Protein AF-A0A533WQE1-F1 (afdb_monomer_lite)

Foldseek 3Di:
DPDDDDPDPVSLVVQAADQAWDWDQDPNATAIGDDDDPVVVVVVCVFCPPHDWDKDWDWDWDDDPPWIKIWIWIDTPPTPDIDIHIHGCVVPVVSVVSVVVVPD

Radius of gyration: 14.59 Å; chains: 1; bounding box: 33×28×40 Å

Structure (mmCIF, N/CA/C/O backbone):
data_AF-A0A533WQE1-F1
#
_entry.id   AF-A0A533WQE1-F1
#
loop_
_atom_site.group_PDB
_atom_site.id
_atom_site.type_symbol
_atom_site.label_atom_id
_atom_site.label_alt_id
_atom_site.label_comp_id
_atom_site.label_asym_id
_atom_site.label_entity_id
_atom_site.label_seq_id
_atom_site.pdbx_PDB_ins_code
_atom_site.Cartn_x
_atom_site.Cartn_y
_atom_site.Cartn_z
_atom_site.occupancy
_atom_site.B_iso_or_equiv
_atom_site.auth_seq_id
_atom_site.auth_comp_id
_atom_site.auth_asym_id
_atom_site.auth_atom_id
_atom_site.pdbx_PDB_model_num
ATOM 1 N N . MET A 1 1 ? -14.214 0.202 -7.098 1.00 54.84 1 MET A N 1
ATOM 2 C CA . MET A 1 1 ? -12.887 0.679 -7.527 1.00 54.84 1 MET A CA 1
ATOM 3 C C . MET A 1 1 ? -12.844 0.948 -9.029 1.00 54.84 1 MET A C 1
ATOM 5 O O . MET A 1 1 ? -12.926 0.006 -9.814 1.00 54.84 1 MET A O 1
ATOM 9 N N . PRO A 1 2 ? -12.791 2.222 -9.460 1.00 53.62 2 PRO A N 1
ATOM 10 C CA . PRO A 1 2 ? -12.492 2.542 -10.851 1.00 53.62 2 PRO A CA 1
ATOM 11 C C . PRO A 1 2 ? -11.062 2.087 -11.165 1.00 53.62 2 PRO A C 1
ATOM 13 O O . PRO A 1 2 ? -10.135 2.417 -10.426 1.00 53.62 2 PRO A O 1
ATOM 16 N N . LYS A 1 3 ? -10.882 1.322 -12.248 1.00 60.09 3 LYS A N 1
ATOM 17 C CA . LYS A 1 3 ? -9.549 0.947 -12.734 1.00 60.09 3 LYS A CA 1
ATOM 18 C C . LYS A 1 3 ? -8.749 2.221 -13.006 1.00 60.09 3 LYS A C 1
ATOM 20 O O . LYS A 1 3 ? -9.199 3.073 -13.774 1.00 60.09 3 LYS A O 1
ATOM 25 N N . ARG A 1 4 ? -7.585 2.357 -12.369 1.00 73.00 4 ARG A N 1
ATOM 26 C CA . ARG A 1 4 ? -6.639 3.429 -12.681 1.00 73.00 4 ARG A CA 1
ATOM 27 C C . ARG A 1 4 ? -6.004 3.095 -14.022 1.00 73.00 4 ARG A C 1
ATOM 29 O O . ARG A 1 4 ? -5.254 2.133 -14.132 1.00 73.00 4 ARG A O 1
ATOM 36 N N . ASN A 1 5 ? -6.363 3.857 -15.045 1.00 77.50 5 ASN A N 1
ATOM 37 C CA . ASN A 1 5 ? -5.759 3.731 -16.360 1.00 77.50 5 ASN A CA 1
ATOM 38 C C . ASN A 1 5 ? -4.662 4.782 -16.460 1.00 77.50 5 ASN A C 1
ATOM 40 O O . ASN A 1 5 ? -4.952 5.971 -16.362 1.00 77.50 5 ASN A O 1
ATOM 44 N N . PHE A 1 6 ? -3.430 4.331 -16.651 1.00 83.38 6 PHE A N 1
ATOM 45 C CA . PHE A 1 6 ? -2.303 5.201 -16.952 1.00 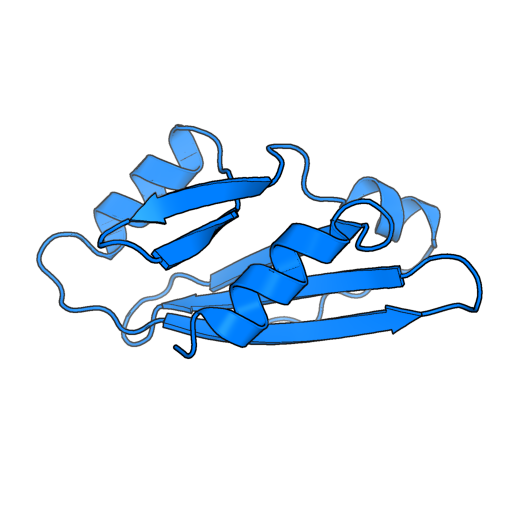83.38 6 PHE A CA 1
ATOM 46 C C . PHE A 1 6 ? -2.009 5.079 -18.439 1.00 83.38 6 PHE A C 1
ATOM 48 O O . PHE A 1 6 ? -1.885 3.970 -18.960 1.00 83.38 6 PHE A O 1
ATOM 55 N N . SER A 1 7 ? -1.931 6.211 -19.125 1.00 85.75 7 SER A N 1
ATOM 56 C CA . SER A 1 7 ? -1.716 6.246 -20.573 1.00 85.75 7 SER A CA 1
ATOM 57 C C . SER A 1 7 ? -0.229 6.273 -20.925 1.00 85.75 7 SER A C 1
ATOM 59 O O . SER A 1 7 ? 0.142 5.925 -22.045 1.00 85.75 7 SER A O 1
ATOM 61 N N . THR A 1 8 ? 0.631 6.677 -19.981 1.00 87.50 8 THR A N 1
ATOM 62 C CA . THR A 1 8 ? 2.091 6.719 -20.149 1.00 87.50 8 THR A CA 1
ATOM 63 C C . THR A 1 8 ? 2.829 6.247 -18.893 1.00 87.50 8 THR A C 1
ATOM 65 O O . THR A 1 8 ? 2.305 6.296 -17.779 1.00 87.50 8 THR A O 1
ATOM 68 N N . LEU A 1 9 ? 4.089 5.828 -19.064 1.00 85.19 9 LEU A N 1
ATOM 69 C CA . LEU A 1 9 ? 4.977 5.477 -17.949 1.00 85.19 9 LEU A CA 1
ATOM 70 C C . LEU A 1 9 ? 5.269 6.680 -17.037 1.00 85.19 9 LEU A C 1
ATOM 72 O O . LEU A 1 9 ? 5.402 6.520 -15.827 1.00 85.19 9 LEU A O 1
ATOM 76 N N . GLU A 1 10 ? 5.354 7.889 -17.597 1.00 88.25 10 GLU A N 1
ATOM 77 C CA . GLU A 1 10 ? 5.539 9.111 -16.807 1.00 88.25 10 GLU A CA 1
ATOM 78 C C . GLU A 1 10 ? 4.334 9.381 -15.907 1.00 88.25 10 GLU A C 1
ATOM 80 O O . GLU A 1 10 ? 4.506 9.677 -14.726 1.00 88.25 10 GLU A O 1
ATOM 85 N N . GLU A 1 11 ? 3.116 9.220 -16.432 1.00 87.88 11 GLU A N 1
ATOM 86 C CA . GLU A 1 11 ? 1.885 9.340 -15.651 1.00 87.88 11 GLU A CA 1
ATOM 87 C C . GLU A 1 11 ? 1.844 8.290 -14.535 1.00 87.88 11 GLU A C 1
ATOM 89 O O . GLU A 1 11 ? 1.524 8.609 -13.388 1.00 87.88 11 GLU A O 1
ATOM 94 N N . PHE A 1 12 ? 2.233 7.056 -14.855 1.00 89.12 12 PHE A N 1
ATOM 95 C CA . PHE A 1 12 ? 2.341 5.961 -13.899 1.00 89.12 12 PHE A CA 1
ATOM 96 C C . PHE A 1 12 ? 3.325 6.296 -12.763 1.00 89.12 12 PHE A C 1
ATOM 98 O O . PHE A 1 12 ? 2.964 6.259 -11.586 1.00 89.12 12 PHE A O 1
ATOM 105 N N . LYS A 1 13 ? 4.549 6.728 -13.095 1.00 89.88 13 LYS A N 1
ATOM 106 C CA . LYS A 1 13 ? 5.588 7.100 -12.117 1.00 89.88 13 LYS A CA 1
ATOM 107 C C . LYS A 1 13 ? 5.227 8.361 -11.318 1.00 89.88 13 LYS A C 1
ATOM 109 O O . LYS A 1 13 ? 5.509 8.430 -10.123 1.00 89.88 13 LYS A O 1
ATOM 114 N N . ALA A 1 14 ? 4.547 9.340 -11.917 1.00 92.06 14 ALA A N 1
ATOM 115 C CA . ALA A 1 14 ? 4.078 10.545 -11.220 1.00 92.06 14 ALA A CA 1
ATOM 116 C C . ALA A 1 14 ? 3.045 10.244 -10.117 1.00 92.06 14 ALA A C 1
ATOM 118 O O . ALA A 1 14 ? 2.866 11.035 -9.185 1.00 92.06 14 ALA A O 1
ATOM 119 N N . ASN A 1 15 ? 2.388 9.091 -10.229 1.00 92.69 15 ASN A N 1
ATOM 120 C CA . ASN A 1 15 ? 1.364 8.590 -9.328 1.00 92.69 15 ASN A CA 1
ATOM 121 C C . ASN A 1 15 ? 1.903 7.702 -8.194 1.00 92.69 15 ASN A C 1
ATOM 123 O O . ASN A 1 15 ? 1.103 7.173 -7.415 1.00 92.69 15 ASN A O 1
ATOM 127 N N . LEU A 1 16 ? 3.228 7.543 -8.093 1.00 94.75 16 LEU A N 1
ATOM 128 C CA . LEU A 1 16 ? 3.866 6.867 -6.968 1.00 94.75 16 LEU A CA 1
ATOM 129 C C . LEU A 1 16 ? 3.458 7.515 -5.647 1.00 94.75 16 LEU A C 1
ATOM 131 O O . LEU A 1 16 ? 3.407 8.742 -5.507 1.00 94.75 16 LEU A O 1
ATOM 135 N N . HIS A 1 17 ? 3.179 6.668 -4.666 1.00 95.31 17 HIS A N 1
ATOM 136 C CA . HIS A 1 17 ? 2.870 7.095 -3.319 1.00 95.31 17 HIS A CA 1
ATOM 137 C C . HIS A 1 17 ? 4.091 7.775 -2.677 1.00 95.31 17 HIS A C 1
ATOM 139 O O . HIS A 1 17 ? 5.188 7.221 -2.664 1.00 95.31 17 HIS A O 1
ATOM 145 N N . LYS A 1 18 ? 3.894 8.993 -2.155 1.00 94.38 18 LYS A N 1
ATOM 146 C CA . LYS A 1 18 ? 4.991 9.892 -1.748 1.00 94.38 18 LYS A CA 1
ATOM 147 C C . LYS A 1 18 ? 5.244 9.948 -0.247 1.00 94.38 18 LYS A C 1
ATOM 149 O O . LYS A 1 18 ? 6.340 10.321 0.151 1.00 94.38 18 LYS A O 1
ATOM 154 N N . GLU A 1 19 ? 4.249 9.605 0.568 1.00 95.19 19 GLU A N 1
ATOM 155 C CA . GLU A 1 19 ? 4.378 9.664 2.033 1.00 95.19 19 GLU A CA 1
ATOM 156 C C . GLU A 1 19 ? 5.239 8.504 2.561 1.00 95.19 19 GLU A C 1
ATOM 158 O O . GLU A 1 19 ? 5.783 8.578 3.658 1.00 95.19 19 GLU A O 1
ATOM 163 N N . GLY A 1 20 ? 5.416 7.462 1.744 1.00 92.62 20 GLY A N 1
ATOM 164 C CA . GLY A 1 20 ? 6.302 6.336 1.998 1.00 92.62 20 GLY A CA 1
ATOM 165 C C . GLY A 1 20 ? 5.608 5.167 2.690 1.00 92.62 20 GLY A C 1
ATOM 166 O O . GLY A 1 20 ? 4.390 5.104 2.836 1.00 92.62 20 GLY A O 1
ATOM 167 N N . ALA A 1 21 ? 6.411 4.202 3.111 1.00 94.38 21 ALA A N 1
ATOM 168 C CA . ALA A 1 21 ? 5.956 3.083 3.914 1.00 94.38 21 ALA A CA 1
ATOM 169 C C . ALA A 1 21 ? 7.042 2.713 4.919 1.00 94.38 21 ALA A C 1
ATOM 171 O O . ALA A 1 21 ? 8.218 3.028 4.734 1.00 94.38 21 ALA A O 1
ATOM 172 N N . THR A 1 22 ? 6.638 2.052 5.989 1.00 94.88 22 THR A N 1
ATOM 173 C CA . THR A 1 22 ? 7.527 1.641 7.068 1.00 94.88 22 THR A CA 1
ATOM 174 C C . THR A 1 22 ? 7.118 0.276 7.601 1.00 94.88 22 THR A C 1
ATOM 176 O O . THR A 1 22 ? 6.079 -0.269 7.229 1.00 94.88 22 THR A O 1
ATOM 179 N N . ILE A 1 23 ? 7.938 -0.278 8.482 1.00 94.94 23 ILE A N 1
ATOM 180 C CA . ILE A 1 23 ? 7.629 -1.474 9.255 1.00 94.94 23 ILE A CA 1
ATOM 181 C C . ILE A 1 23 ? 7.650 -1.059 10.719 1.00 94.94 23 ILE A C 1
ATOM 183 O O . ILE A 1 23 ? 8.621 -0.458 11.179 1.00 94.94 23 ILE A O 1
ATOM 187 N N . VAL A 1 24 ? 6.583 -1.374 11.446 1.00 94.00 24 VAL A N 1
ATOM 188 C CA . VAL A 1 24 ? 6.504 -1.146 12.891 1.00 94.00 24 VAL A CA 1
ATOM 189 C C . VAL A 1 24 ? 6.517 -2.475 13.625 1.00 94.00 24 VAL A C 1
ATOM 191 O O . VAL A 1 24 ? 5.959 -3.462 13.150 1.00 94.00 24 VAL A O 1
ATOM 194 N N . GLU A 1 25 ? 7.139 -2.509 14.797 1.00 91.56 25 GLU A N 1
ATOM 195 C CA . GLU A 1 25 ? 7.016 -3.654 15.693 1.00 91.56 25 GLU A CA 1
ATOM 196 C C . GLU A 1 25 ? 5.727 -3.521 16.504 1.00 91.56 25 GLU A C 1
ATOM 198 O O . GLU A 1 25 ? 5.532 -2.550 17.238 1.00 91.56 25 GLU A O 1
ATOM 203 N N . PHE A 1 26 ? 4.834 -4.498 16.374 1.00 86.75 26 PHE A N 1
ATOM 204 C CA . PHE A 1 26 ? 3.583 -4.545 17.118 1.00 86.75 26 PHE A CA 1
ATOM 205 C C . PHE A 1 26 ? 3.306 -5.971 17.584 1.00 86.75 26 PHE A C 1
ATOM 207 O O . PHE A 1 26 ? 3.273 -6.902 16.786 1.00 86.75 26 PHE A O 1
ATOM 214 N N . SER A 1 27 ? 3.104 -6.149 18.892 1.00 86.69 27 SER A N 1
ATOM 215 C CA . SER A 1 27 ? 2.833 -7.460 19.506 1.00 86.69 27 SER A CA 1
ATOM 216 C C . SER A 1 27 ? 3.874 -8.547 19.180 1.00 86.69 27 SER A C 1
ATOM 218 O O . SER A 1 27 ? 3.539 -9.725 19.123 1.00 86.69 27 SER A O 1
ATOM 220 N N . GLY A 1 28 ? 5.141 -8.164 18.972 1.00 85.69 28 GLY A N 1
ATOM 221 C CA . GLY A 1 28 ? 6.217 -9.099 18.614 1.00 85.69 28 GLY A CA 1
ATOM 222 C C . GLY A 1 28 ? 6.286 -9.463 17.126 1.00 85.69 28 GLY A C 1
ATOM 223 O O . GLY A 1 28 ? 7.137 -10.262 16.746 1.00 85.69 28 GLY A O 1
ATOM 224 N N . SER A 1 29 ? 5.434 -8.867 16.288 1.00 87.69 29 SER A N 1
ATOM 225 C CA . SER A 1 29 ? 5.424 -9.047 14.835 1.00 87.69 29 SER A CA 1
ATOM 226 C C . SER A 1 29 ? 5.835 -7.764 14.114 1.00 87.69 29 SER A C 1
ATOM 228 O O . SER A 1 29 ? 5.597 -6.653 14.595 1.00 87.69 29 SER A O 1
ATOM 230 N N . LYS A 1 30 ? 6.436 -7.918 12.932 1.00 91.06 30 LYS A N 1
ATOM 231 C CA . LYS A 1 30 ? 6.710 -6.815 12.007 1.00 91.06 30 LYS A CA 1
ATOM 232 C C . LYS A 1 30 ? 5.452 -6.524 11.200 1.00 91.06 30 LYS A C 1
ATOM 234 O O . LYS A 1 30 ? 4.996 -7.376 10.447 1.00 91.06 30 LYS A O 1
ATOM 239 N N . VAL A 1 31 ? 4.899 -5.328 11.357 1.00 91.38 31 VAL A N 1
ATOM 240 C CA . VAL A 1 31 ? 3.675 -4.906 10.676 1.00 91.38 31 VAL A CA 1
ATOM 241 C C . VAL A 1 31 ? 4.023 -3.870 9.607 1.00 91.38 31 VAL A C 1
ATOM 243 O O . VAL A 1 31 ? 4.468 -2.768 9.948 1.00 91.38 31 VAL A O 1
ATOM 246 N N . PRO A 1 32 ? 3.838 -4.185 8.314 1.00 92.62 32 PRO A N 1
ATOM 247 C CA . PRO A 1 32 ? 4.026 -3.213 7.246 1.00 92.62 32 PRO A CA 1
ATOM 248 C C . PRO A 1 32 ? 2.940 -2.134 7.312 1.00 92.62 32 PRO A C 1
ATOM 250 O O . PRO A 1 32 ? 1.751 -2.421 7.430 1.00 92.62 32 PRO A O 1
ATOM 253 N N . CYS A 1 33 ? 3.353 -0.874 7.225 1.00 92.69 33 CYS A N 1
ATOM 254 C CA . CYS A 1 33 ? 2.479 0.288 7.321 1.00 92.69 33 CYS A CA 1
ATOM 255 C C . CYS A 1 33 ? 2.707 1.225 6.136 1.00 92.69 33 CYS A C 1
ATOM 257 O O . CYS A 1 33 ? 3.826 1.683 5.909 1.00 92.69 33 CYS A O 1
ATOM 259 N N . ILE A 1 34 ? 1.640 1.556 5.411 1.00 93.88 34 ILE A N 1
ATOM 260 C CA . ILE A 1 34 ? 1.659 2.631 4.413 1.00 93.88 34 ILE A CA 1
ATOM 261 C C . ILE A 1 34 ? 1.443 3.951 5.148 1.00 93.88 34 ILE A C 1
ATOM 263 O O . ILE A 1 34 ? 0.500 4.082 5.932 1.00 93.88 34 ILE A O 1
ATOM 267 N N . LEU A 1 35 ? 2.325 4.920 4.919 1.00 95.19 35 LEU A N 1
ATOM 268 C CA . LEU A 1 35 ? 2.221 6.230 5.545 1.00 95.19 35 LEU A CA 1
ATOM 269 C C . LEU A 1 35 ? 1.203 7.079 4.783 1.00 95.19 35 LEU A C 1
ATOM 271 O O . LEU A 1 35 ? 1.023 6.955 3.579 1.00 95.19 35 LEU A O 1
ATOM 275 N N . VAL A 1 36 ? 0.496 7.954 5.483 1.00 94.56 36 VAL A N 1
ATOM 276 C CA . VAL A 1 36 ? -0.436 8.900 4.865 1.00 94.56 36 VAL A CA 1
ATOM 277 C C . VAL A 1 36 ? -0.299 10.243 5.561 1.00 94.56 36 VAL A C 1
ATOM 279 O O . VAL A 1 36 ? 0.030 10.301 6.746 1.00 94.56 36 VAL A O 1
ATOM 282 N N . ASN A 1 37 ? -0.566 11.336 4.849 1.00 95.00 37 ASN A N 1
ATOM 283 C CA . ASN A 1 37 ? -0.578 12.649 5.485 1.00 95.00 37 ASN A CA 1
ATOM 284 C C . ASN A 1 37 ? -1.716 12.780 6.510 1.00 95.00 37 ASN A C 1
ATOM 286 O O . ASN A 1 37 ? -2.735 12.086 6.444 1.00 95.00 37 ASN A O 1
ATOM 290 N N . GLN A 1 38 ? -1.548 13.735 7.427 1.00 94.44 38 GLN A N 1
ATOM 291 C CA . GLN A 1 38 ? -2.465 13.979 8.541 1.00 94.44 38 GLN A CA 1
ATOM 292 C C . GLN A 1 38 ? -3.922 14.142 8.091 1.00 94.44 38 GLN A C 1
ATOM 294 O O . GLN A 1 38 ? -4.821 13.546 8.676 1.00 94.44 38 GLN A O 1
ATOM 299 N N . LYS A 1 39 ? -4.159 14.897 7.011 1.00 93.44 39 LYS A N 1
ATOM 300 C CA . LYS A 1 39 ? -5.510 15.121 6.486 1.00 93.44 39 LYS A CA 1
ATOM 301 C C . LYS A 1 39 ? -6.172 13.803 6.075 1.00 93.44 39 LYS A C 1
ATOM 303 O O . LYS A 1 39 ? -7.311 13.540 6.452 1.00 93.44 39 LYS A O 1
ATOM 308 N N . LYS A 1 40 ? -5.459 12.959 5.323 1.00 90.75 40 LYS A N 1
ATOM 309 C CA . LYS A 1 40 ? -5.971 11.656 4.883 1.00 90.75 40 LYS A CA 1
ATOM 310 C C . LYS A 1 40 ? -6.201 10.715 6.068 1.00 90.75 40 LYS A C 1
ATOM 312 O O . LYS A 1 40 ? -7.197 9.997 6.085 1.00 90.75 40 LYS A O 1
ATOM 317 N N . TYR A 1 41 ? -5.317 10.751 7.063 1.00 91.19 41 TYR A N 1
ATOM 318 C CA . TYR A 1 41 ? -5.465 9.981 8.295 1.00 91.19 41 TYR A CA 1
ATOM 319 C C . TYR A 1 41 ? -6.721 10.379 9.085 1.00 91.19 41 TYR A C 1
ATOM 321 O O . TYR A 1 41 ? -7.510 9.519 9.470 1.00 91.19 41 TYR A O 1
ATOM 329 N N . GLU A 1 42 ? -6.963 11.677 9.271 1.00 92.44 42 GLU A N 1
ATOM 330 C CA . GLU A 1 42 ? -8.173 12.186 9.932 1.00 92.44 42 GLU A CA 1
ATOM 331 C C . GLU A 1 42 ? -9.447 11.801 9.168 1.00 92.44 42 GLU A C 1
ATOM 333 O O . GLU A 1 42 ? -10.421 11.342 9.767 1.00 92.44 42 GLU A O 1
ATOM 338 N N . GLU A 1 43 ? -9.423 11.910 7.837 1.00 89.62 43 GLU A N 1
ATOM 339 C CA . GLU A 1 43 ? -10.507 11.462 6.958 1.00 89.62 43 GLU A CA 1
ATOM 340 C C . GLU A 1 43 ? -10.798 9.957 7.094 1.00 89.62 43 GLU A C 1
ATOM 342 O O . GLU A 1 43 ? -11.962 9.547 7.030 1.00 89.62 43 GLU A O 1
ATOM 347 N N . MET A 1 44 ? -9.763 9.128 7.261 1.00 87.88 44 MET A N 1
ATOM 348 C CA . MET A 1 44 ? -9.903 7.692 7.527 1.00 87.88 44 MET A CA 1
ATOM 349 C C . MET A 1 44 ? -10.522 7.454 8.900 1.00 87.88 44 MET A C 1
ATOM 351 O O . MET A 1 44 ? -11.528 6.750 9.004 1.00 87.88 44 MET A O 1
ATOM 355 N N . LEU A 1 45 ? -9.968 8.082 9.941 1.00 87.88 45 LEU A N 1
ATOM 356 C CA . LEU A 1 45 ? -10.434 7.938 11.318 1.00 87.88 45 LEU A CA 1
ATOM 357 C C . LEU A 1 45 ? -11.911 8.293 11.462 1.00 87.88 45 LEU A C 1
ATOM 359 O O . LEU A 1 45 ? -12.657 7.513 12.043 1.00 87.88 45 LEU A O 1
ATOM 363 N N . GLN A 1 46 ? -12.362 9.410 10.890 1.00 87.81 46 GLN A N 1
ATOM 364 C CA . GLN A 1 46 ? -13.769 9.821 10.965 1.00 87.81 46 GLN A CA 1
ATOM 365 C C . GLN A 1 46 ? -14.735 8.779 10.380 1.00 87.81 46 GLN A C 1
ATOM 367 O O . GLN A 1 46 ? -15.857 8.642 10.864 1.00 87.81 46 GLN A O 1
ATOM 372 N N . ARG A 1 47 ? -14.311 8.021 9.362 1.00 84.00 47 ARG A N 1
ATOM 373 C CA . ARG A 1 47 ? -15.152 7.007 8.704 1.00 84.00 47 ARG A CA 1
ATOM 374 C C . ARG A 1 47 ? -15.218 5.690 9.467 1.00 84.00 47 ARG A C 1
ATOM 376 O O . ARG A 1 47 ? -16.252 5.016 9.428 1.00 84.00 47 ARG A O 1
ATOM 383 N N . VAL A 1 48 ? -14.134 5.336 10.155 1.00 83.31 48 VAL A N 1
ATOM 384 C CA . VAL A 1 48 ? -14.009 4.068 10.891 1.00 83.31 48 VAL A CA 1
ATOM 385 C C . VAL A 1 48 ? -14.295 4.210 12.390 1.00 83.31 48 VAL A C 1
ATOM 387 O O . VAL A 1 48 ? -14.486 3.205 13.072 1.00 83.31 48 VAL A O 1
ATOM 390 N N . HIS A 1 49 ? -14.351 5.437 12.919 1.00 80.50 49 HIS A N 1
ATOM 391 C CA . HIS A 1 49 ? -14.551 5.695 14.343 1.00 80.50 49 HIS A CA 1
ATOM 392 C C . HIS A 1 49 ? -15.815 5.001 14.874 1.00 80.50 49 HIS A C 1
ATOM 394 O O . HIS A 1 49 ? -16.891 5.072 14.279 1.00 80.50 49 HIS A O 1
ATOM 400 N N . SER A 1 50 ? -15.670 4.315 16.012 1.00 77.19 50 SER A N 1
ATOM 401 C CA . SER A 1 50 ? -16.720 3.521 16.673 1.00 77.19 50 SER A CA 1
ATOM 402 C C . SER A 1 50 ? -17.296 2.352 15.858 1.00 77.19 50 SER A C 1
ATOM 404 O O . SER A 1 50 ? -18.281 1.750 16.286 1.00 77.19 50 SER A O 1
ATOM 406 N N . LYS A 1 51 ? -16.684 1.978 14.727 1.00 79.62 51 LYS A N 1
ATOM 407 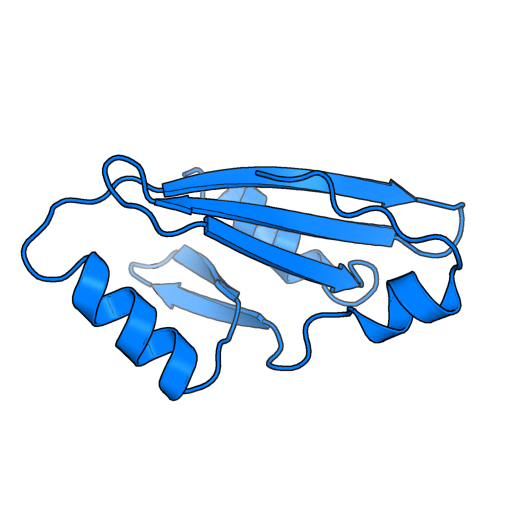C CA . LYS A 1 51 ? -17.086 0.822 13.917 1.00 79.62 51 LYS A CA 1
ATOM 408 C C . LYS A 1 51 ? -15.997 -0.243 13.943 1.00 79.62 51 LYS A C 1
ATOM 410 O O . LYS A 1 51 ? -14.816 0.047 13.777 1.00 79.62 51 LYS A O 1
ATOM 415 N N . LYS A 1 52 ? -16.395 -1.507 14.100 1.00 81.44 52 LYS A N 1
ATOM 416 C CA . LYS A 1 52 ? -15.518 -2.623 13.733 1.00 81.44 52 LYS A CA 1
ATOM 417 C C . LYS A 1 52 ? -15.481 -2.675 12.215 1.00 81.44 52 LYS A C 1
ATOM 419 O O . LYS A 1 52 ? -16.477 -3.036 11.596 1.00 81.44 52 LYS A O 1
ATOM 424 N N . VAL A 1 53 ? -14.356 -2.280 11.639 1.00 81.44 53 VAL A N 1
ATOM 425 C CA . VAL A 1 53 ? -14.148 -2.301 10.194 1.00 81.44 53 VAL A CA 1
ATOM 426 C C . VAL A 1 53 ? -13.265 -3.479 9.822 1.00 81.44 53 VAL A C 1
ATOM 428 O O . VAL A 1 53 ? -12.346 -3.844 10.553 1.00 81.44 53 VAL A O 1
ATOM 431 N N . ARG A 1 54 ? -13.571 -4.085 8.682 1.00 85.94 54 ARG A N 1
ATOM 432 C CA . ARG A 1 54 ? -12.706 -5.060 8.021 1.00 85.94 54 ARG A CA 1
AT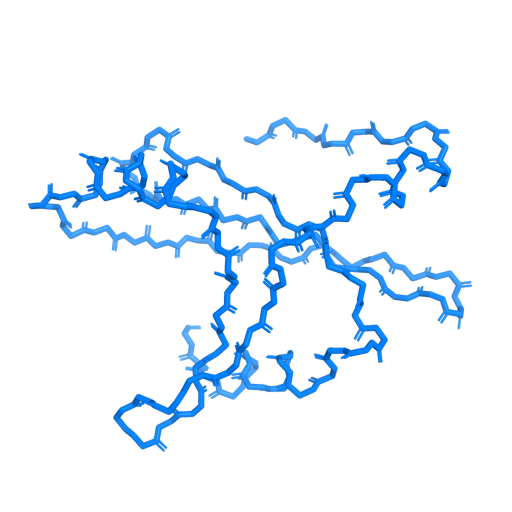OM 433 C C . ARG A 1 54 ? -12.105 -4.367 6.813 1.00 85.94 54 ARG A C 1
ATOM 435 O O . ARG A 1 54 ? -12.814 -3.621 6.143 1.00 85.94 54 ARG A O 1
ATOM 442 N N . ALA A 1 55 ? -10.829 -4.592 6.551 1.00 85.94 55 ALA A N 1
ATOM 443 C CA . ALA A 1 55 ? -10.188 -4.099 5.346 1.00 85.94 55 ALA A CA 1
ATOM 444 C C . ALA A 1 55 ? -9.928 -5.278 4.409 1.00 85.94 55 ALA A C 1
ATOM 446 O O . ALA A 1 55 ? -9.476 -6.331 4.848 1.00 85.94 55 ALA A O 1
ATOM 447 N N . GLU A 1 56 ? -10.236 -5.091 3.136 1.00 88.81 56 GLU A N 1
ATOM 448 C CA . GLU A 1 56 ? -9.786 -5.950 2.051 1.00 88.81 56 GLU A CA 1
ATOM 449 C C . GLU A 1 56 ? -8.632 -5.238 1.348 1.00 88.81 56 GLU A C 1
ATOM 451 O O . GLU A 1 56 ? -8.718 -4.035 1.081 1.00 88.81 56 GLU A O 1
ATOM 456 N N . ALA A 1 57 ? -7.554 -5.972 1.082 1.00 88.38 57 ALA A N 1
ATOM 457 C CA . ALA A 1 57 ? -6.408 -5.479 0.339 1.00 88.38 57 ALA A CA 1
ATOM 458 C C . ALA A 1 57 ? -6.189 -6.353 -0.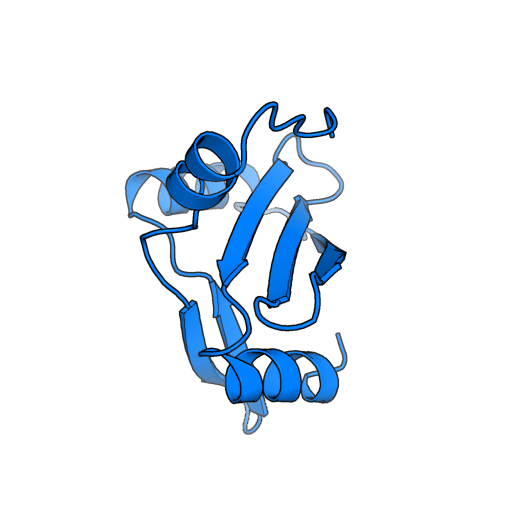898 1.00 88.38 57 ALA A C 1
ATOM 460 O O . ALA A 1 57 ? -6.037 -7.568 -0.782 1.00 88.38 57 ALA A O 1
ATOM 461 N N . LEU A 1 58 ? -6.157 -5.727 -2.071 1.00 91.56 58 LEU A N 1
ATOM 462 C CA . LEU A 1 58 ? -5.777 -6.351 -3.333 1.00 91.56 58 LEU A CA 1
ATOM 463 C C . LEU A 1 58 ? -4.444 -5.757 -3.789 1.00 91.56 58 LEU A C 1
ATOM 465 O O . LEU A 1 58 ? -4.242 -4.545 -3.716 1.00 91.56 58 LEU A O 1
ATOM 469 N N . LEU A 1 59 ? -3.535 -6.617 -4.241 1.00 92.31 59 LEU A N 1
ATOM 470 C CA . LEU A 1 59 ? -2.220 -6.224 -4.730 1.00 92.31 59 LEU A CA 1
ATOM 471 C C . LEU A 1 59 ? -2.128 -6.544 -6.219 1.00 92.31 59 LEU A C 1
ATOM 473 O O . LEU A 1 59 ? -2.065 -7.714 -6.593 1.00 92.31 59 LEU A O 1
ATOM 477 N N . ASP A 1 60 ? -2.072 -5.504 -7.047 1.00 92.94 60 ASP A N 1
ATOM 478 C CA . ASP A 1 60 ? -1.797 -5.646 -8.477 1.00 92.94 60 ASP A CA 1
ATOM 479 C C . ASP A 1 60 ? -0.312 -5.392 -8.741 1.00 92.94 60 ASP A C 1
ATOM 481 O O . ASP A 1 60 ? 0.211 -4.324 -8.419 1.00 92.94 60 ASP A O 1
ATOM 485 N N . ILE A 1 61 ? 0.370 -6.381 -9.325 1.00 93.06 61 ILE A N 1
ATOM 486 C CA . ILE A 1 61 ? 1.812 -6.340 -9.590 1.00 93.06 61 ILE A CA 1
ATOM 487 C C . ILE A 1 61 ? 2.053 -6.010 -11.064 1.00 93.06 61 ILE A C 1
ATOM 489 O O . ILE A 1 61 ? 1.580 -6.715 -11.956 1.00 93.06 61 ILE A O 1
ATOM 493 N N . PHE A 1 62 ? 2.840 -4.967 -11.308 1.00 92.38 62 PHE A N 1
ATOM 494 C CA . PHE A 1 62 ? 3.310 -4.561 -12.628 1.00 92.38 62 PHE A CA 1
ATOM 495 C C . PHE A 1 62 ? 4.812 -4.818 -12.706 1.00 92.38 62 PHE A C 1
ATOM 497 O O . PHE A 1 62 ? 5.558 -4.367 -11.838 1.00 92.38 62 PHE A O 1
ATOM 504 N N . TYR A 1 63 ? 5.249 -5.545 -13.731 1.00 92.00 63 TYR A N 1
ATOM 505 C CA . TYR A 1 63 ? 6.642 -5.942 -13.911 1.00 92.00 63 TYR A CA 1
ATOM 506 C C . TYR A 1 63 ? 7.039 -5.836 -15.382 1.00 92.00 63 TYR A C 1
ATOM 508 O O . TYR A 1 63 ? 6.322 -6.348 -16.242 1.00 92.00 63 TYR A O 1
ATOM 516 N N . ASP A 1 64 ? 8.173 -5.191 -15.656 1.00 88.12 64 ASP A N 1
ATOM 517 C CA . ASP A 1 64 ? 8.712 -4.982 -17.008 1.00 88.12 64 ASP A CA 1
ATOM 518 C C . ASP A 1 64 ? 10.146 -5.518 -17.187 1.00 88.12 64 ASP A C 1
ATOM 520 O O . ASP A 1 64 ? 10.909 -5.007 -17.999 1.00 88.12 64 ASP A O 1
ATOM 524 N N . GLU A 1 65 ? 10.508 -6.561 -16.435 1.00 90.00 65 GLU A N 1
ATOM 525 C CA . GLU A 1 65 ? 11.864 -7.128 -16.314 1.00 90.00 65 GLU A CA 1
ATOM 526 C C . GLU A 1 65 ? 12.811 -6.360 -15.382 1.00 90.00 65 GLU A C 1
ATOM 528 O O . GLU A 1 65 ? 13.590 -6.996 -14.664 1.00 90.00 65 GLU A O 1
ATOM 533 N N . GLN A 1 66 ? 12.704 -5.029 -15.322 1.00 91.25 66 GLN A N 1
ATOM 534 C CA . GLN A 1 66 ? 13.570 -4.170 -14.512 1.00 91.25 66 GLN A CA 1
ATOM 535 C C . GLN A 1 66 ? 12.846 -3.594 -13.291 1.00 91.25 66 GLN A C 1
ATOM 537 O O . GLN A 1 66 ? 13.297 -3.756 -12.154 1.00 91.25 66 GLN A O 1
ATOM 542 N N . ASP A 1 67 ? 11.742 -2.902 -13.534 1.00 91.94 67 ASP A N 1
ATOM 543 C CA . ASP A 1 67 ? 10.956 -2.190 -12.546 1.00 91.94 67 ASP A CA 1
ATOM 544 C C . ASP A 1 67 ? 9.787 -3.083 -12.085 1.00 91.94 67 ASP A C 1
ATOM 546 O O . ASP A 1 67 ? 9.051 -3.673 -12.881 1.00 91.94 67 ASP A O 1
ATOM 550 N N . VAL A 1 68 ? 9.596 -3.172 -10.769 1.00 93.69 68 VAL A N 1
ATOM 551 C CA . VAL A 1 68 ? 8.447 -3.812 -10.126 1.00 93.69 68 VAL A CA 1
ATOM 552 C C . VAL A 1 68 ? 7.657 -2.738 -9.397 1.00 93.69 68 VAL A C 1
ATOM 554 O O . VAL A 1 68 ? 8.166 -2.047 -8.510 1.00 93.69 68 VAL A O 1
ATOM 557 N N . PHE A 1 69 ? 6.378 -2.630 -9.728 1.00 94.12 69 PHE A N 1
ATOM 558 C CA . PHE A 1 69 ? 5.435 -1.779 -9.022 1.00 94.12 69 PHE A CA 1
ATOM 559 C C . PHE A 1 69 ? 4.296 -2.606 -8.459 1.00 94.12 69 PHE A C 1
ATOM 561 O O . PHE A 1 69 ? 3.885 -3.603 -9.048 1.00 94.12 69 PHE A O 1
ATOM 568 N N . VAL A 1 70 ? 3.763 -2.164 -7.328 1.00 94.38 70 VAL A N 1
ATOM 569 C CA . VAL A 1 70 ? 2.610 -2.796 -6.692 1.00 94.38 70 VAL A CA 1
ATOM 570 C C . VAL A 1 70 ? 1.576 -1.719 -6.405 1.00 94.38 70 VAL A C 1
ATOM 572 O O . VAL A 1 70 ? 1.860 -0.795 -5.643 1.00 94.38 70 VAL A O 1
ATOM 575 N N . ASP A 1 71 ? 0.394 -1.812 -7.014 1.00 94.19 71 ASP A N 1
ATOM 576 C CA . ASP A 1 71 ? -0.751 -0.980 -6.630 1.00 94.19 71 ASP A CA 1
ATOM 577 C C . ASP A 1 71 ? -1.515 -1.690 -5.511 1.00 94.19 71 ASP A C 1
ATOM 579 O O . ASP A 1 71 ? -2.152 -2.725 -5.725 1.00 94.19 71 ASP A O 1
ATOM 583 N N . VAL A 1 72 ? -1.399 -1.154 -4.297 1.00 93.44 72 VAL A N 1
ATOM 584 C CA . VAL A 1 72 ? -2.081 -1.668 -3.109 1.00 93.44 72 VAL A CA 1
ATOM 585 C C . VAL A 1 72 ? -3.442 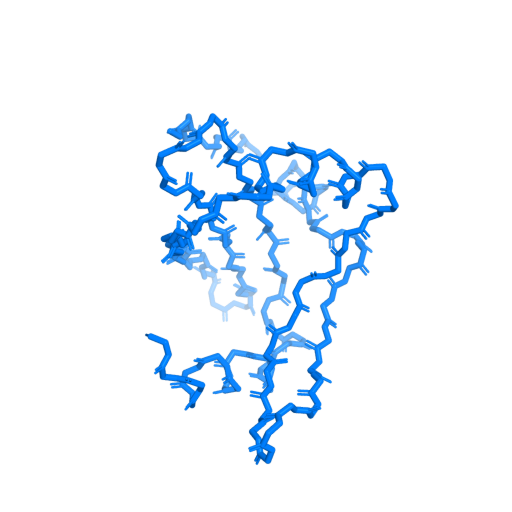-0.997 -3.013 1.00 93.44 72 VAL A C 1
ATOM 587 O O . VAL A 1 72 ? -3.552 0.174 -2.637 1.00 93.44 72 VAL A O 1
ATOM 590 N N . GLN A 1 73 ? -4.481 -1.751 -3.341 1.00 92.75 73 GLN A N 1
ATOM 591 C CA . GLN A 1 73 ? -5.866 -1.309 -3.303 1.00 92.75 73 GLN A CA 1
ATOM 592 C C . GLN A 1 73 ? -6.486 -1.739 -1.978 1.00 92.75 73 GLN A C 1
ATOM 594 O O . GLN A 1 73 ? -6.620 -2.927 -1.706 1.00 92.75 73 GLN A O 1
ATOM 599 N N . VAL A 1 74 ? -6.868 -0.775 -1.145 1.00 91.00 74 VAL A N 1
ATOM 600 C CA . VAL A 1 74 ? -7.459 -1.011 0.174 1.00 91.00 74 VAL A CA 1
ATOM 601 C C . VAL A 1 74 ? -8.906 -0.550 0.175 1.00 91.00 74 VAL A C 1
ATOM 603 O O . VAL A 1 74 ? -9.213 0.604 -0.139 1.00 91.00 74 VAL A O 1
ATOM 606 N N . LYS A 1 75 ? -9.798 -1.439 0.601 1.00 90.69 75 LYS A N 1
ATOM 607 C CA . LYS A 1 75 ? -11.212 -1.149 0.807 1.00 90.69 75 LYS A CA 1
ATOM 608 C C . LYS A 1 75 ? -11.602 -1.457 2.240 1.00 90.69 75 LYS A C 1
ATOM 610 O O . LYS A 1 75 ? -11.493 -2.594 2.686 1.00 90.69 75 LYS A O 1
ATOM 615 N N . PHE A 1 76 ? -12.117 -0.461 2.950 1.00 88.81 76 PHE A N 1
ATOM 616 C CA . PHE A 1 76 ? -12.724 -0.698 4.256 1.00 88.81 76 PHE A CA 1
ATOM 617 C C . PHE A 1 76 ? -14.173 -1.127 4.033 1.00 88.81 76 PHE A C 1
ATOM 619 O O . PHE A 1 76 ? -15.019 -0.327 3.625 1.00 88.81 76 PHE A O 1
ATOM 626 N N . LEU A 1 77 ? -14.444 -2.408 4.268 1.00 87.12 77 LEU A N 1
ATOM 627 C CA . LEU A 1 77 ? -15.770 -2.998 4.145 1.00 87.12 77 LEU A CA 1
ATOM 628 C C . LEU A 1 77 ? -16.765 -2.245 5.032 1.00 87.12 77 LEU A C 1
ATOM 630 O O . LEU A 1 77 ? -16.411 -1.743 6.100 1.00 87.12 77 LEU A O 1
ATOM 634 N N . ASP A 1 78 ? -18.013 -2.171 4.572 1.00 85.56 78 ASP A N 1
ATOM 635 C CA . ASP A 1 78 ? -19.103 -1.460 5.253 1.00 85.56 78 ASP A CA 1
ATOM 636 C C . ASP A 1 78 ? -18.866 0.066 5.395 1.00 85.56 78 ASP A C 1
ATOM 638 O O . ASP A 1 78 ? -19.526 0.752 6.183 1.00 85.56 78 ASP A O 1
ATOM 642 N N . THR A 1 79 ? -17.941 0.621 4.598 1.00 83.88 79 THR A N 1
ATOM 643 C CA . THR A 1 79 ? -17.691 2.063 4.455 1.00 83.88 79 THR A CA 1
ATOM 644 C C . THR A 1 79 ? -17.604 2.471 2.979 1.00 83.88 79 THR A C 1
ATOM 646 O O . THR A 1 79 ? -17.500 1.628 2.089 1.00 83.88 79 THR A O 1
ATOM 649 N N . ASP A 1 80 ? -17.634 3.776 2.715 1.00 83.69 80 ASP A N 1
ATOM 650 C CA . ASP A 1 80 ? -17.376 4.375 1.401 1.00 83.69 80 ASP A CA 1
ATOM 651 C C . ASP A 1 80 ? -15.877 4.630 1.146 1.00 83.69 80 ASP A C 1
ATOM 653 O O . ASP A 1 80 ? -15.511 5.260 0.152 1.00 83.69 80 ASP A O 1
ATOM 657 N N . PHE A 1 81 ? -14.998 4.172 2.044 1.00 85.19 81 PHE A N 1
ATOM 658 C CA . PHE A 1 81 ? -13.572 4.432 1.944 1.00 85.19 81 PHE A CA 1
ATOM 659 C C . PHE A 1 81 ? -12.860 3.379 1.088 1.00 85.19 81 PHE A C 1
ATOM 661 O O . PHE A 1 81 ? -12.724 2.210 1.462 1.00 85.19 81 PHE A O 1
ATOM 668 N N . GLU A 1 82 ? -12.326 3.849 -0.036 1.00 88.94 82 GLU A N 1
ATOM 669 C CA . GLU A 1 82 ? -11.421 3.129 -0.930 1.00 88.94 82 GLU A CA 1
ATOM 670 C C . GLU A 1 82 ? -10.132 3.963 -1.096 1.00 88.94 82 GLU A C 1
ATOM 672 O O . GLU A 1 82 ? -10.184 5.192 -1.228 1.00 88.94 82 GLU A O 1
ATOM 677 N N . ALA A 1 83 ? -8.966 3.316 -1.068 1.00 89.31 83 ALA A N 1
ATOM 678 C CA . ALA A 1 83 ? -7.667 3.958 -1.265 1.00 89.31 83 ALA A CA 1
ATOM 679 C C . ALA A 1 83 ? -6.742 3.084 -2.113 1.00 89.31 83 ALA A C 1
ATOM 681 O O . ALA A 1 83 ? -6.775 1.867 -1.999 1.00 89.31 83 ALA A O 1
ATOM 682 N N . ASN A 1 84 ? -5.903 3.722 -2.929 1.00 92.25 84 ASN A N 1
ATOM 683 C CA . ASN A 1 84 ? -4.916 3.049 -3.769 1.00 92.25 84 ASN A CA 1
ATOM 684 C C . ASN A 1 84 ? -3.540 3.658 -3.514 1.00 92.25 84 ASN A C 1
ATOM 686 O O . ASN A 1 84 ? -3.407 4.888 -3.476 1.00 92.25 84 ASN A O 1
ATOM 690 N N . TYR A 1 85 ? -2.531 2.808 -3.368 1.00 94.19 85 TYR A N 1
ATOM 691 C CA . TYR A 1 85 ? -1.155 3.211 -3.113 1.00 94.19 85 TYR A CA 1
ATOM 692 C C . TYR A 1 85 ? -0.233 2.501 -4.094 1.00 94.19 85 TYR A C 1
ATOM 694 O O . TYR A 1 85 ? 0.040 1.313 -3.949 1.00 94.19 85 TYR A O 1
ATOM 702 N N . LEU A 1 86 ? 0.267 3.249 -5.078 1.00 95.25 86 LEU A N 1
ATOM 703 C CA . LEU A 1 86 ? 1.222 2.724 -6.043 1.00 95.25 86 LEU A CA 1
ATOM 704 C C . LEU A 1 86 ? 2.634 2.798 -5.457 1.00 95.25 86 LEU A C 1
ATOM 706 O O . LEU A 1 86 ? 3.163 3.890 -5.241 1.00 95.25 86 LEU A O 1
ATOM 710 N N . LEU A 1 87 ? 3.227 1.641 -5.195 1.00 95.06 87 LEU A N 1
ATOM 711 C CA . LEU A 1 87 ? 4.539 1.489 -4.577 1.00 95.06 87 LEU A CA 1
ATOM 712 C C . LEU A 1 87 ? 5.561 1.022 -5.613 1.00 95.06 87 LEU A C 1
ATOM 714 O O . LEU A 1 87 ? 5.261 0.170 -6.446 1.00 95.06 87 LEU A O 1
ATOM 718 N N . TYR A 1 88 ? 6.782 1.550 -5.533 1.00 94.81 88 TYR A N 1
ATOM 719 C CA . TYR A 1 88 ? 7.920 1.034 -6.291 1.00 94.81 88 TYR A CA 1
ATOM 720 C C . TYR A 1 88 ? 8.627 -0.045 -5.465 1.00 94.81 88 TYR A C 1
ATOM 722 O O . TYR A 1 88 ? 9.329 0.250 -4.495 1.00 94.81 88 TYR A O 1
ATOM 730 N N . ALA A 1 89 ? 8.386 -1.305 -5.814 1.00 94.56 89 ALA A N 1
ATOM 731 C CA . ALA A 1 89 ? 8.653 -2.444 -4.947 1.00 94.56 89 ALA A CA 1
ATOM 732 C C . ALA A 1 89 ? 10.123 -2.864 -4.888 1.00 94.56 89 ALA A C 1
ATOM 734 O O . ALA A 1 89 ? 10.535 -3.437 -3.879 1.00 94.56 89 ALA A O 1
ATOM 735 N N . ASN A 1 90 ? 10.935 -2.526 -5.897 1.00 92.94 90 ASN A N 1
ATOM 736 C CA . ASN A 1 90 ? 12.366 -2.860 -5.926 1.00 92.94 90 ASN A CA 1
ATOM 737 C C . ASN A 1 90 ? 13.107 -2.385 -4.667 1.00 92.94 90 ASN A C 1
ATOM 739 O O . ASN A 1 90 ? 14.039 -3.041 -4.211 1.00 92.94 90 ASN A O 1
ATOM 743 N N . ASN A 1 91 ? 12.668 -1.269 -4.079 1.00 92.69 91 ASN A N 1
ATOM 744 C CA . ASN A 1 91 ? 13.294 -0.672 -2.899 1.00 92.69 91 ASN A CA 1
ATOM 745 C C . ASN A 1 91 ? 12.588 -1.056 -1.585 1.00 92.69 91 ASN A C 1
ATOM 747 O O . ASN A 1 91 ? 12.879 -0.481 -0.539 1.00 92.69 91 ASN A O 1
ATOM 751 N N . MET A 1 92 ? 11.623 -1.979 -1.631 1.00 93.94 92 MET A N 1
ATOM 752 C CA . MET A 1 92 ? 10.681 -2.248 -0.539 1.00 93.94 92 MET A CA 1
ATOM 753 C C . MET A 1 92 ? 10.518 -3.746 -0.246 1.00 93.94 92 MET A C 1
ATOM 755 O O . MET A 1 92 ? 9.504 -4.155 0.310 1.00 93.94 92 MET A O 1
ATOM 759 N N . ILE A 1 93 ? 11.510 -4.574 -0.583 1.00 92.44 93 ILE A N 1
ATOM 760 C CA . ILE A 1 93 ? 11.436 -6.038 -0.418 1.00 92.44 93 ILE A CA 1
ATOM 761 C C . ILE A 1 93 ? 11.034 -6.424 1.014 1.00 92.44 93 ILE A C 1
ATOM 763 O O . ILE A 1 93 ? 10.035 -7.112 1.198 1.00 92.44 93 ILE A O 1
ATOM 767 N N . GLY A 1 94 ? 11.712 -5.880 2.032 1.00 93.25 94 GLY A N 1
ATOM 768 C CA . GLY A 1 94 ? 11.406 -6.188 3.435 1.00 93.25 94 GLY A CA 1
ATOM 769 C C . GLY A 1 94 ? 9.993 -5.786 3.881 1.00 93.25 94 GLY A C 1
ATOM 770 O O . GLY A 1 94 ? 9.436 -6.401 4.786 1.00 93.25 94 GLY A O 1
ATOM 771 N N . PHE A 1 95 ? 9.383 -4.780 3.241 1.00 94.31 95 PHE A N 1
ATOM 772 C CA . PHE A 1 95 ? 7.985 -4.416 3.494 1.00 94.31 95 PHE A CA 1
ATOM 773 C C . PHE A 1 95 ? 7.038 -5.512 2.994 1.00 94.31 95 PHE A C 1
ATOM 775 O O . PHE A 1 95 ? 6.119 -5.899 3.712 1.00 94.31 95 PHE A O 1
ATOM 782 N N . PHE A 1 96 ? 7.269 -6.036 1.787 1.00 92.44 96 PHE A N 1
ATOM 783 C CA . PHE A 1 96 ? 6.440 -7.099 1.215 1.00 92.44 96 PHE A CA 1
ATOM 784 C C . PHE A 1 96 ? 6.694 -8.464 1.867 1.00 92.44 96 PHE A C 1
ATOM 786 O O . PHE A 1 96 ? 5.751 -9.236 2.018 1.00 92.44 96 PHE A O 1
ATOM 793 N N . GLU A 1 97 ? 7.919 -8.740 2.324 1.00 92.38 97 GLU A N 1
ATOM 794 C CA . GLU A 1 97 ? 8.215 -9.902 3.174 1.00 92.38 97 GLU A CA 1
ATOM 795 C C . GLU A 1 97 ? 7.433 -9.827 4.489 1.00 92.38 97 GLU A C 1
ATOM 797 O O . GLU A 1 97 ? 6.697 -10.755 4.816 1.00 92.38 97 GLU A O 1
ATOM 802 N N . ALA A 1 98 ? 7.496 -8.689 5.194 1.00 91.81 98 ALA A N 1
ATOM 803 C CA . ALA A 1 98 ? 6.714 -8.483 6.412 1.00 91.81 98 ALA A CA 1
ATOM 804 C C . ALA A 1 98 ? 5.202 -8.595 6.155 1.00 91.81 98 ALA A C 1
ATOM 806 O O . ALA A 1 98 ? 4.477 -9.113 6.998 1.00 91.81 98 ALA A O 1
ATOM 807 N N . LEU A 1 99 ? 4.713 -8.156 4.989 1.00 90.00 99 LEU A N 1
ATOM 808 C CA . LEU A 1 99 ? 3.311 -8.319 4.597 1.00 90.00 99 LEU A CA 1
ATOM 809 C C . LEU A 1 99 ? 2.926 -9.789 4.448 1.00 90.00 99 LEU A C 1
ATOM 811 O O . LEU A 1 99 ? 1.920 -10.203 5.020 1.00 90.00 99 LEU A O 1
ATOM 815 N N . ALA A 1 100 ? 3.741 -10.576 3.746 1.00 88.44 100 ALA A N 1
ATOM 816 C CA . ALA A 1 100 ? 3.518 -12.008 3.584 1.00 88.44 100 ALA A CA 1
ATOM 817 C C . ALA A 1 100 ? 3.584 -12.766 4.923 1.00 88.44 100 ALA A C 1
ATOM 819 O O . ALA A 1 100 ? 2.774 -13.659 5.165 1.00 88.44 100 ALA A O 1
ATOM 820 N N . GLU A 1 101 ? 4.512 -12.391 5.809 1.00 87.75 101 GLU A N 1
ATOM 821 C CA . GLU A 1 101 ? 4.665 -12.985 7.144 1.00 87.75 101 GLU A CA 1
ATOM 822 C C . GLU A 1 101 ? 3.560 -12.572 8.119 1.00 87.75 101 GLU A C 1
ATOM 824 O O . GLU A 1 101 ? 3.191 -13.353 8.997 1.00 87.75 101 GLU A O 1
ATOM 829 N N . SER A 1 102 ? 3.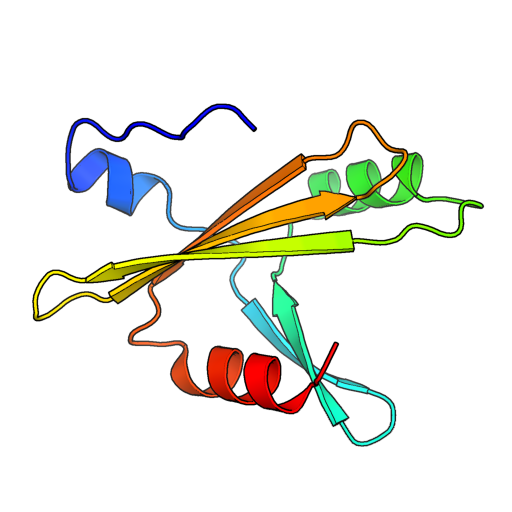029 -11.351 7.982 1.00 74.50 102 SER A N 1
ATOM 830 C CA . SER A 1 102 ? 2.024 -10.809 8.901 1.00 74.50 102 SER A CA 1
ATOM 831 C C . SER A 1 102 ? 0.700 -11.566 8.874 1.00 74.50 102 SER A C 1
ATOM 833 O O . SER A 1 102 ? -0.080 -11.393 9.808 1.00 74.50 102 SER A O 1
ATOM 835 N N . GLY A 1 103 ? 0.481 -12.418 7.859 1.00 60.53 103 GLY A N 1
ATOM 836 C CA . GLY A 1 103 ? -0.598 -13.403 7.830 1.00 60.53 103 GLY A CA 1
ATOM 837 C C . GLY A 1 103 ? -1.931 -12.844 8.321 1.00 60.53 103 GLY A C 1
ATOM 838 O O . GLY A 1 103 ? -2.540 -13.432 9.216 1.00 60.53 103 GLY A O 1
ATOM 839 N N . LEU A 1 104 ? -2.323 -11.681 7.790 1.00 48.59 104 LEU A N 1
ATOM 840 C CA . LEU A 1 104 ? -3.709 -11.216 7.824 1.00 48.59 104 LEU A CA 1
ATOM 841 C C . LEU A 1 104 ? -4.561 -12.074 6.884 1.00 48.59 104 LEU A C 1
ATOM 843 O O . LEU A 1 104 ? -4.081 -12.371 5.767 1.00 48.59 104 LEU A O 1
#

pLDDT: mean 88.2, std 8.76, range [48.59, 95.31]

Secondary structure (DSSP, 8-state):
------SSHHHHHHTB-SS-EEEEEETTEEEEEE---HHHHHHHHHHHTTS---EEEEEEEEE-SS-EEEEEEEEETTSS-EEEEEEEGGG-HHHHHHHHHT--

Sequence (104 aa):
MPKRNFSTLEEFKANLHKEGATIVEFSGSKVPCILVNQKKYEEMLQRVHSKKVRAEALLDIFYDEQDVFVDVQVKFLDTDFEANYLLYANNMIGFFEALAESGL